Protein AF-A0A7S2C7T0-F1 (afdb_monomer_lite)

Sequence (135 aa):
SAAAEPTRSGKTQEHRYWLLLETERDNLIVTEKLRSGQVAWHENSVDLANYAPHSRAVGSVSCARAGITVGDMKKHRSDHASSSSTSAAECKRYAEEVYSRAWAFASPQWQPGPGEACAPTADTDSGAVSAKAVH

Organism: NCBI:txid327968

Radius of gyration: 23.05 Å; chains: 1; bounding box: 46×61×74 Å

Secondary structure (DSSP, 8-state):
--PPP----------EEEEEEE-TTS-EEEEEE-TTS-EEEEES---GGGTGGGEEEEEEEEHHHHT--HHHHHHHHHHH--SS---HHHHHHHHHHHHHHHHHTTSS--PPPTT----------------PPP-

Foldseek 3Di:
DDDDDDPPPPPPQPEWEWEWEQEPVRKIWIWWQDQQQAIDIDINDDPVVVAPPRYDHPYYAYLHLQVDDPVNVVVLNVVRRDRHGDDPVSRNVSRVVSVCNRVVSSDDDPDVPPPPPPDPPDPDDDDDDDDDDDD

pLDDT: mean 70.82, std 18.43, range [34.25, 92.5]

Structure (mmCIF, N/CA/C/O backbone):
data_AF-A0A7S2C7T0-F1
#
_entry.id   AF-A0A7S2C7T0-F1
#
loop_
_atom_site.group_PDB
_atom_site.id
_atom_site.type_symbol
_atom_site.label_atom_id
_atom_site.label_alt_id
_atom_site.label_comp_id
_atom_site.label_asym_id
_atom_site.label_entity_id
_atom_site.label_seq_id
_atom_site.pdbx_PDB_ins_code
_atom_site.Cartn_x
_atom_site.Cartn_y
_atom_site.Cartn_z
_atom_site.occupancy
_atom_site.B_iso_or_equiv
_atom_site.auth_seq_id
_atom_site.auth_comp_id
_atom_site.auth_asym_id
_atom_site.auth_atom_id
_atom_site.pdbx_PDB_model_num
ATOM 1 N N . SER A 1 1 ? 36.363 -11.486 -41.656 1.00 46.66 1 SER A N 1
ATOM 2 C CA . SER A 1 1 ? 35.901 -11.938 -40.333 1.00 46.66 1 SER A CA 1
ATOM 3 C C . SER A 1 1 ? 36.310 -10.927 -39.285 1.00 46.66 1 SER A C 1
ATOM 5 O O . SER A 1 1 ? 37.497 -10.777 -39.047 1.00 46.66 1 SER A O 1
ATOM 7 N N . ALA A 1 2 ? 35.354 -10.206 -38.707 1.00 43.78 2 ALA A N 1
ATOM 8 C CA . ALA A 1 2 ? 35.550 -9.409 -37.501 1.00 43.78 2 ALA A CA 1
ATOM 9 C 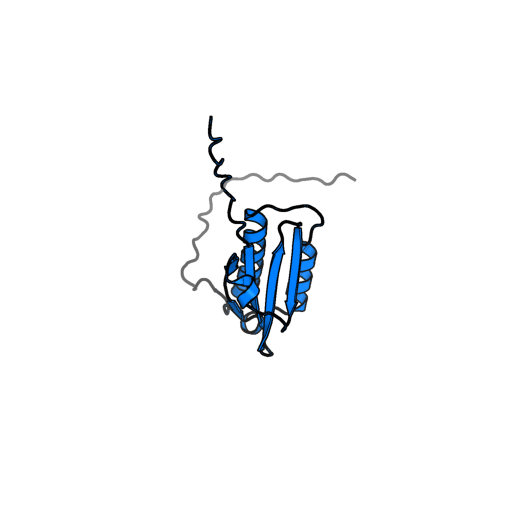C . ALA A 1 2 ? 34.272 -9.582 -36.677 1.00 43.78 2 ALA A C 1
ATOM 11 O O . ALA A 1 2 ? 33.196 -9.169 -37.105 1.00 43.78 2 ALA A O 1
ATOM 12 N N . ALA A 1 3 ? 34.380 -10.335 -35.585 1.00 46.28 3 ALA A N 1
ATOM 13 C CA . ALA A 1 3 ? 33.271 -10.630 -34.694 1.00 46.28 3 ALA A CA 1
ATOM 14 C C . ALA A 1 3 ? 32.948 -9.373 -33.879 1.00 46.28 3 ALA A C 1
ATOM 16 O O . ALA A 1 3 ? 33.820 -8.833 -33.202 1.00 46.28 3 ALA A O 1
ATOM 17 N N . ALA A 1 4 ? 31.707 -8.900 -33.976 1.00 51.59 4 ALA A N 1
ATOM 18 C CA . ALA A 1 4 ? 31.189 -7.861 -33.103 1.00 51.59 4 ALA A CA 1
ATOM 19 C C . ALA A 1 4 ? 31.028 -8.440 -31.691 1.00 51.59 4 ALA A C 1
ATOM 21 O O . ALA A 1 4 ? 30.342 -9.446 -31.500 1.00 51.59 4 ALA A O 1
ATOM 22 N N . GLU A 1 5 ? 31.685 -7.821 -30.714 1.00 54.19 5 GLU A N 1
ATOM 23 C CA . GLU A 1 5 ? 31.534 -8.177 -29.308 1.00 54.19 5 GLU A CA 1
ATOM 24 C C . GLU A 1 5 ? 30.102 -7.890 -28.825 1.00 54.19 5 GLU A C 1
ATOM 26 O O . GLU A 1 5 ? 29.536 -6.842 -29.158 1.00 54.19 5 GLU A O 1
ATOM 31 N N . PRO A 1 6 ? 29.491 -8.779 -28.022 1.00 51.69 6 PRO A N 1
ATOM 32 C CA . PRO A 1 6 ? 28.194 -8.504 -27.433 1.00 51.69 6 PRO A CA 1
ATOM 33 C C . PRO A 1 6 ? 28.355 -7.425 -26.361 1.00 51.69 6 PRO A C 1
ATOM 35 O O . PRO A 1 6 ? 28.936 -7.652 -25.297 1.00 51.69 6 PRO A O 1
ATOM 38 N N . THR A 1 7 ? 27.799 -6.245 -26.624 1.00 50.66 7 THR A N 1
ATOM 39 C CA . THR A 1 7 ? 27.612 -5.209 -25.613 1.00 50.66 7 THR A CA 1
ATOM 40 C C . THR A 1 7 ? 26.797 -5.806 -24.465 1.00 50.66 7 THR A C 1
ATOM 42 O O . THR A 1 7 ? 25.606 -6.097 -24.594 1.00 50.66 7 THR A O 1
ATOM 45 N N . ARG A 1 8 ? 27.440 -6.030 -23.311 1.00 53.72 8 ARG A N 1
ATOM 46 C CA . ARG A 1 8 ? 26.735 -6.313 -22.056 1.00 53.72 8 ARG A CA 1
ATOM 47 C C . ARG A 1 8 ? 25.938 -5.064 -21.691 1.00 53.72 8 ARG A C 1
ATOM 49 O O . ARG A 1 8 ? 26.408 -4.207 -20.952 1.00 53.72 8 ARG A O 1
ATOM 56 N N . SER A 1 9 ? 24.727 -4.960 -22.232 1.00 52.09 9 SER A N 1
ATOM 57 C CA . SER A 1 9 ? 23.692 -4.079 -21.710 1.00 52.09 9 SER A CA 1
ATOM 58 C C . SER A 1 9 ? 23.436 -4.530 -20.275 1.00 52.09 9 SER A C 1
ATOM 60 O O . SER A 1 9 ? 22.816 -5.569 -20.033 1.00 52.09 9 SER A O 1
ATOM 62 N N . GLY A 1 10 ? 24.030 -3.814 -19.320 1.00 48.56 10 GLY A N 1
ATOM 63 C CA . GLY A 1 10 ? 23.766 -3.997 -17.904 1.00 48.56 10 GLY A CA 1
ATOM 64 C C . GLY A 1 10 ? 22.302 -3.674 -17.660 1.00 48.56 10 GLY A C 1
ATOM 65 O O . GLY A 1 10 ? 21.952 -2.518 -17.451 1.00 48.56 10 GLY A O 1
ATOM 66 N N . LYS A 1 11 ? 21.438 -4.689 -17.739 1.00 55.28 11 LYS A N 1
ATOM 67 C CA . LYS A 1 11 ? 20.045 -4.582 -17.321 1.00 55.28 11 LYS A CA 1
ATOM 68 C C . LYS A 1 11 ? 20.083 -4.259 -15.835 1.00 55.28 11 LYS A C 1
ATOM 70 O O . LYS A 1 11 ? 20.401 -5.128 -15.024 1.00 55.28 11 LYS A O 1
ATOM 75 N N . THR A 1 12 ? 19.828 -3.007 -15.477 1.00 56.44 12 THR A N 1
ATOM 76 C CA . THR A 1 12 ? 19.529 -2.648 -14.097 1.00 56.44 12 THR A CA 1
ATOM 77 C C . THR A 1 12 ? 18.315 -3.484 -13.713 1.00 56.44 12 THR A C 1
ATOM 79 O O . THR A 1 12 ? 17.236 -3.311 -14.273 1.00 56.44 12 THR A O 1
ATOM 82 N N . GLN A 1 13 ? 18.503 -4.490 -12.854 1.00 60.31 13 GLN A N 1
ATOM 83 C CA . GLN A 1 13 ? 17.381 -5.293 -12.382 1.00 60.31 13 GLN A CA 1
ATOM 84 C C . GLN A 1 13 ? 16.379 -4.333 -11.744 1.00 60.31 13 GLN A C 1
ATOM 86 O O . GLN A 1 13 ? 16.701 -3.609 -10.802 1.00 60.31 13 GLN A O 1
ATOM 91 N N . GLU A 1 14 ? 15.182 -4.255 -12.314 1.00 65.88 14 GLU A N 1
ATOM 92 C CA . GLU A 1 14 ? 14.150 -3.360 -11.822 1.00 65.88 14 GLU A CA 1
ATOM 93 C C . GLU A 1 14 ? 13.648 -3.886 -10.478 1.00 65.88 14 GLU A C 1
ATOM 95 O O . GLU A 1 14 ? 12.857 -4.822 -10.403 1.00 65.88 14 GLU A O 1
ATOM 100 N N . HIS A 1 15 ? 14.145 -3.291 -9.396 1.00 72.31 15 HIS A N 1
ATOM 101 C CA . HIS A 1 15 ? 13.699 -3.623 -8.050 1.00 72.31 15 HIS A CA 1
ATOM 102 C C . HIS A 1 15 ? 12.256 -3.144 -7.853 1.00 72.31 15 HIS A C 1
ATOM 104 O O . HIS A 1 15 ? 11.995 -1.935 -7.855 1.00 72.31 15 HIS A O 1
ATOM 110 N N . ARG A 1 16 ? 11.336 -4.094 -7.655 1.00 83.50 16 ARG A N 1
ATOM 111 C CA . ARG A 1 16 ? 9.957 -3.836 -7.219 1.00 83.50 16 ARG A CA 1
ATOM 112 C C . ARG A 1 16 ? 9.866 -3.856 -5.695 1.00 83.50 16 ARG A C 1
ATOM 114 O O . ARG A 1 16 ? 10.493 -4.701 -5.059 1.00 83.50 16 ARG A O 1
ATOM 121 N N . TYR A 1 17 ? 9.097 -2.933 -5.125 1.00 87.06 17 TYR A N 1
ATOM 122 C CA . TYR A 1 17 ? 8.880 -2.814 -3.682 1.00 87.06 17 TYR A CA 1
ATOM 123 C C . TYR A 1 17 ? 7.394 -2.958 -3.397 1.00 87.06 17 TYR A C 1
ATOM 125 O O . TYR A 1 17 ? 6.598 -2.155 -3.877 1.00 87.06 17 TYR A O 1
ATOM 133 N N . TRP A 1 18 ? 7.042 -3.960 -2.603 1.00 87.94 18 TRP A N 1
ATOM 134 C CA . TRP A 1 18 ? 5.664 -4.240 -2.215 1.00 87.94 18 TRP A CA 1
ATOM 135 C C . TRP A 1 18 ? 5.593 -4.539 -0.725 1.00 87.94 18 TRP A C 1
ATOM 137 O O . TRP A 1 18 ? 6.598 -4.853 -0.073 1.00 87.94 18 TRP A O 1
ATOM 147 N N . LEU A 1 19 ? 4.379 -4.436 -0.203 1.00 88.56 19 LEU A N 1
ATOM 148 C CA . LEU A 1 19 ? 4.063 -4.750 1.175 1.00 88.56 19 LEU A CA 1
ATOM 149 C C . LEU A 1 19 ? 2.866 -5.692 1.240 1.00 88.56 19 LEU A C 1
ATOM 151 O O . LEU A 1 19 ? 1.895 -5.503 0.504 1.00 88.56 19 LEU A O 1
ATOM 155 N N . LEU A 1 20 ? 2.945 -6.670 2.141 1.00 87.75 20 LEU A N 1
ATOM 156 C CA . LEU A 1 20 ? 1.821 -7.514 2.523 1.00 87.75 20 LEU A CA 1
ATOM 157 C C . LEU A 1 20 ? 1.162 -6.943 3.782 1.00 87.75 20 LEU A C 1
ATOM 159 O O . LEU A 1 20 ? 1.820 -6.740 4.802 1.00 87.75 20 LEU A O 1
ATOM 163 N N . LEU A 1 21 ? -0.135 -6.687 3.708 1.00 87.31 21 LEU A N 1
ATOM 164 C CA . LEU A 1 21 ? -0.963 -6.278 4.832 1.00 87.31 21 LEU A CA 1
ATOM 165 C C . LEU A 1 21 ? -1.913 -7.419 5.169 1.00 87.31 21 LEU A C 1
ATOM 167 O O . LEU A 1 21 ? -2.632 -7.911 4.299 1.00 87.31 21 LEU A O 1
ATOM 171 N N . GLU A 1 22 ? -1.934 -7.804 6.434 1.00 86.69 22 GLU A N 1
ATOM 172 C CA . GLU A 1 22 ? -2.878 -8.778 6.964 1.00 86.69 22 GLU A CA 1
ATOM 173 C C . GLU A 1 22 ? -3.968 -8.038 7.737 1.00 86.69 22 GLU A C 1
ATOM 175 O O . GLU A 1 22 ? -3.694 -7.235 8.629 1.00 86.69 22 GLU A O 1
ATOM 180 N N . THR A 1 23 ? -5.224 -8.253 7.373 1.00 83.94 23 THR A N 1
ATOM 181 C CA . THR A 1 23 ? -6.366 -7.605 8.034 1.00 83.94 23 THR A CA 1
ATOM 182 C C . THR A 1 23 ? -6.926 -8.468 9.165 1.00 83.94 23 THR A C 1
ATOM 184 O O . THR A 1 23 ? -6.645 -9.655 9.243 1.00 83.94 23 THR A O 1
ATOM 187 N N . GLU A 1 24 ? -7.795 -7.895 10.002 1.00 78.75 24 GLU A N 1
ATOM 188 C CA . GLU A 1 24 ? -8.484 -8.581 11.118 1.00 78.75 24 GLU A CA 1
ATOM 189 C C . GLU A 1 24 ? -9.284 -9.829 10.739 1.00 78.75 24 GLU A C 1
ATOM 191 O O . GLU A 1 24 ? -9.623 -10.628 11.604 1.00 78.75 24 GLU A O 1
ATOM 196 N N . ARG A 1 25 ? -9.652 -9.962 9.466 1.00 80.62 25 ARG A N 1
ATOM 197 C CA . ARG A 1 25 ? -10.472 -11.069 8.959 1.00 80.62 25 ARG A CA 1
ATOM 198 C C . ARG A 1 25 ? -9.642 -12.044 8.128 1.00 80.62 25 ARG A C 1
ATOM 200 O O . ARG A 1 25 ? -10.155 -12.568 7.145 1.00 80.62 25 ARG A O 1
ATOM 207 N N . ASP A 1 26 ? -8.352 -12.157 8.438 1.00 79.81 26 ASP A N 1
ATOM 208 C CA . ASP A 1 26 ? -7.370 -12.981 7.725 1.00 79.81 26 ASP A CA 1
ATOM 209 C C . ASP A 1 26 ? -7.275 -12.678 6.215 1.00 79.81 26 ASP A C 1
ATOM 211 O O . ASP A 1 26 ? -6.760 -13.477 5.433 1.00 79.81 26 ASP A O 1
ATOM 215 N N . ASN A 1 27 ? -7.759 -11.507 5.771 1.00 84.62 27 ASN A N 1
ATOM 216 C CA . ASN A 1 27 ? -7.585 -11.095 4.380 1.00 84.62 27 ASN A CA 1
ATOM 217 C C . ASN A 1 27 ? -6.172 -10.574 4.178 1.00 84.62 27 ASN A C 1
ATOM 219 O O . ASN A 1 27 ? -5.688 -9.757 4.969 1.00 84.62 27 ASN A O 1
ATOM 223 N N . LEU A 1 28 ? -5.573 -10.981 3.067 1.00 87.25 28 LEU A N 1
ATOM 224 C CA . LEU A 1 28 ? -4.259 -10.535 2.642 1.00 87.25 28 LEU A CA 1
ATOM 225 C C . LEU A 1 28 ? -4.398 -9.483 1.553 1.00 87.25 28 LEU A C 1
ATOM 227 O O . LEU A 1 28 ? -5.147 -9.654 0.587 1.00 87.25 28 LEU A O 1
ATOM 231 N N . ILE A 1 29 ? -3.645 -8.402 1.700 1.00 89.69 29 ILE A N 1
ATOM 232 C CA . ILE A 1 29 ? -3.596 -7.321 0.728 1.00 89.69 29 ILE A CA 1
ATOM 233 C C . ILE A 1 29 ? -2.147 -7.098 0.336 1.00 89.69 29 ILE A C 1
ATOM 235 O O . ILE A 1 29 ? -1.314 -6.803 1.189 1.00 89.69 29 ILE A O 1
ATOM 239 N N . VAL A 1 30 ? -1.845 -7.192 -0.956 1.00 89.56 30 VAL A N 1
ATOM 240 C CA . VAL A 1 30 ? -0.569 -6.704 -1.488 1.00 89.56 30 VAL A CA 1
ATOM 241 C C . VAL A 1 30 ? -0.770 -5.333 -2.093 1.00 89.56 30 VAL A C 1
ATOM 243 O O . VAL A 1 30 ? -1.671 -5.124 -2.910 1.00 89.56 30 VAL A O 1
ATOM 246 N N . THR A 1 31 ? 0.097 -4.407 -1.698 1.00 91.00 31 THR A N 1
ATOM 247 C CA . THR A 1 31 ? 0.155 -3.071 -2.283 1.00 91.00 31 THR A CA 1
ATOM 248 C C . THR A 1 31 ? 1.569 -2.728 -2.734 1.00 91.00 31 THR A C 1
ATOM 250 O O . THR A 1 31 ? 2.548 -3.019 -2.043 1.00 91.00 31 THR A O 1
ATOM 253 N N . GLU A 1 32 ? 1.679 -2.101 -3.903 1.00 91.12 32 GLU A N 1
ATOM 254 C CA . GLU A 1 32 ? 2.937 -1.591 -4.448 1.00 91.12 32 GLU A CA 1
ATOM 255 C C . GLU A 1 32 ? 2.710 -0.346 -5.298 1.00 91.12 32 GLU A C 1
ATOM 257 O O . GLU A 1 32 ? 1.683 -0.211 -5.962 1.00 91.12 32 GLU A O 1
ATOM 262 N N . LYS A 1 33 ? 3.694 0.554 -5.326 1.00 91.75 33 LYS A N 1
ATOM 263 C CA . LYS A 1 33 ? 3.722 1.650 -6.296 1.00 91.75 33 LYS A CA 1
ATOM 264 C C . LYS A 1 33 ? 4.585 1.238 -7.485 1.00 91.75 33 LYS A C 1
ATOM 266 O O . LYS A 1 33 ? 5.776 0.969 -7.335 1.00 91.75 33 LYS A O 1
ATOM 271 N N . LEU A 1 34 ? 3.977 1.199 -8.664 1.00 89.56 34 LEU A N 1
ATOM 272 C CA . LEU A 1 34 ? 4.602 0.827 -9.928 1.00 89.56 34 LEU A CA 1
ATOM 273 C C . LEU A 1 34 ? 5.441 1.982 -10.485 1.00 89.56 34 LEU A C 1
ATOM 275 O O . LEU A 1 34 ? 5.162 3.148 -10.219 1.00 89.56 34 LEU A O 1
ATOM 279 N N . ARG A 1 35 ? 6.422 1.671 -11.343 1.00 88.06 35 ARG A N 1
ATOM 280 C CA . ARG A 1 35 ? 7.217 2.663 -12.103 1.00 88.06 35 ARG A CA 1
ATOM 281 C C . ARG A 1 35 ? 6.365 3.630 -12.922 1.00 88.06 35 ARG A C 1
ATOM 283 O O . ARG A 1 35 ? 6.808 4.744 -13.172 1.00 88.06 35 ARG A O 1
ATOM 290 N N . SER A 1 36 ? 5.160 3.221 -13.313 1.00 88.19 36 SER A N 1
ATOM 291 C CA . SER A 1 36 ? 4.177 4.066 -13.996 1.00 88.19 36 SER A CA 1
ATOM 292 C C . SER A 1 36 ? 3.557 5.144 -13.098 1.00 88.19 36 SER A C 1
ATOM 294 O O . SER A 1 36 ? 2.784 5.951 -13.597 1.00 88.19 36 SER A O 1
ATOM 296 N N . GLY A 1 37 ? 3.851 5.143 -11.792 1.00 87.75 37 GLY A N 1
ATOM 297 C CA . GLY A 1 37 ? 3.233 6.023 -10.797 1.00 87.75 37 GLY A CA 1
ATOM 298 C C . GLY A 1 37 ? 1.931 5.481 -10.211 1.00 87.75 37 GLY A C 1
ATOM 299 O O . GLY A 1 37 ? 1.495 5.930 -9.148 1.00 87.75 37 GLY A O 1
ATOM 300 N N . GLN A 1 38 ? 1.336 4.480 -10.860 1.00 91.81 38 GLN A N 1
ATOM 301 C CA . GLN A 1 38 ? 0.128 3.820 -10.382 1.00 91.81 38 GLN A CA 1
ATOM 302 C C . GLN A 1 38 ? 0.413 2.996 -9.128 1.00 91.81 38 GLN A C 1
ATOM 304 O O . GLN A 1 38 ? 1.497 2.437 -8.968 1.00 91.81 38 GLN A O 1
ATOM 309 N N . VAL A 1 39 ? -0.585 2.881 -8.256 1.00 92.50 39 VAL A N 1
ATOM 310 C CA . VAL A 1 39 ? -0.506 2.028 -7.068 1.00 92.50 39 VAL A CA 1
ATOM 311 C C . VAL A 1 39 ? -1.379 0.796 -7.282 1.00 92.50 39 VAL A C 1
ATOM 313 O O . VAL A 1 39 ? -2.597 0.912 -7.436 1.00 92.50 39 VAL A O 1
ATOM 316 N N . ALA A 1 40 ? -0.747 -0.373 -7.319 1.00 90.62 40 ALA A N 1
ATOM 317 C CA . ALA A 1 40 ? -1.410 -1.662 -7.425 1.00 90.62 40 ALA A CA 1
ATOM 318 C C . ALA A 1 40 ? -1.938 -2.098 -6.054 1.00 90.62 40 ALA A C 1
ATOM 320 O O . ALA A 1 40 ? -1.306 -1.855 -5.028 1.00 90.62 40 ALA A O 1
ATOM 321 N N . TRP A 1 41 ? -3.113 -2.724 -6.044 1.00 90.81 41 TRP A N 1
ATOM 322 C CA . TRP A 1 41 ? -3.820 -3.124 -4.832 1.00 90.81 41 TRP A CA 1
ATOM 323 C C . TRP A 1 41 ? -4.565 -4.429 -5.092 1.00 90.81 41 TRP A C 1
ATOM 325 O O . TRP A 1 41 ? -5.528 -4.448 -5.862 1.00 90.81 41 TRP A O 1
ATOM 335 N N . HIS A 1 42 ? -4.123 -5.505 -4.449 1.00 89.56 42 HIS A N 1
ATOM 336 C CA . HIS A 1 42 ? -4.641 -6.852 -4.664 1.00 89.56 42 HIS A CA 1
ATOM 337 C C . HIS A 1 42 ? -5.133 -7.438 -3.343 1.00 89.56 42 HIS A C 1
ATOM 339 O O . HIS A 1 42 ? -4.326 -7.730 -2.465 1.00 89.56 42 HIS A O 1
ATOM 345 N N . GLU A 1 43 ? -6.448 -7.613 -3.203 1.00 88.31 43 GLU A N 1
ATOM 346 C CA . GLU A 1 43 ? -7.073 -8.264 -2.043 1.00 88.31 43 GLU A CA 1
ATOM 347 C C . GLU A 1 43 ? -7.294 -9.754 -2.354 1.00 88.31 43 GLU A C 1
ATOM 349 O O . GLU A 1 43 ? -7.818 -10.082 -3.421 1.00 88.31 43 GLU A O 1
ATOM 354 N N . ASN A 1 44 ? -6.898 -10.649 -1.441 1.00 76.50 44 ASN A N 1
ATOM 355 C CA . ASN A 1 44 ? -7.232 -12.088 -1.411 1.00 76.50 44 ASN A CA 1
ATOM 356 C C . ASN A 1 44 ? -6.957 -12.914 -2.683 1.00 76.50 44 ASN A C 1
ATOM 358 O O . ASN A 1 44 ? -7.455 -14.026 -2.824 1.00 76.50 44 ASN A O 1
ATOM 362 N N . SER A 1 45 ? -6.176 -12.386 -3.620 1.00 64.88 45 SER A N 1
ATOM 363 C CA . SER A 1 45 ? -5.952 -12.976 -4.951 1.00 64.88 45 SER A CA 1
ATOM 364 C C . SER A 1 45 ? -4.475 -12.986 -5.337 1.00 64.88 45 SER A C 1
ATOM 366 O O . SER A 1 45 ? -4.113 -13.010 -6.511 1.00 64.88 45 SER A O 1
ATOM 368 N N . VAL A 1 46 ? -3.598 -12.945 -4.339 1.00 62.31 46 VAL A N 1
ATOM 369 C CA . VAL A 1 46 ? -2.166 -12.818 -4.565 1.00 62.31 46 VAL A CA 1
ATOM 370 C C . VAL A 1 46 ? -1.545 -14.199 -4.672 1.00 62.31 46 VAL A C 1
ATOM 372 O O . VAL A 1 46 ? -1.315 -14.886 -3.679 1.00 62.31 46 VAL A O 1
ATOM 375 N N . ASP A 1 47 ? -1.196 -14.564 -5.899 1.00 68.56 47 ASP A N 1
ATOM 376 C CA . ASP A 1 47 ? -0.130 -15.524 -6.131 1.00 68.56 47 ASP A CA 1
ATOM 377 C C . ASP A 1 47 ? 1.210 -14.849 -5.786 1.00 68.56 47 ASP A C 1
ATOM 379 O O . ASP A 1 47 ? 1.828 -14.170 -6.612 1.00 68.56 47 ASP A O 1
ATOM 383 N N . LEU A 1 48 ? 1.633 -14.984 -4.522 1.00 66.12 48 LEU A N 1
ATOM 384 C CA . LEU A 1 48 ? 2.881 -14.409 -3.999 1.00 66.12 48 LEU A CA 1
ATOM 385 C C . LEU A 1 48 ? 4.104 -14.866 -4.815 1.00 66.12 48 LEU A C 1
ATOM 387 O O . LEU A 1 48 ? 5.118 -14.160 -4.853 1.00 66.12 48 LEU A O 1
ATOM 391 N N . ALA A 1 49 ? 4.001 -16.003 -5.514 1.00 64.75 49 ALA A N 1
ATOM 392 C CA . ALA A 1 49 ? 5.059 -16.522 -6.370 1.00 64.75 49 ALA A CA 1
ATOM 393 C C . ALA A 1 49 ? 5.375 -15.585 -7.548 1.00 64.75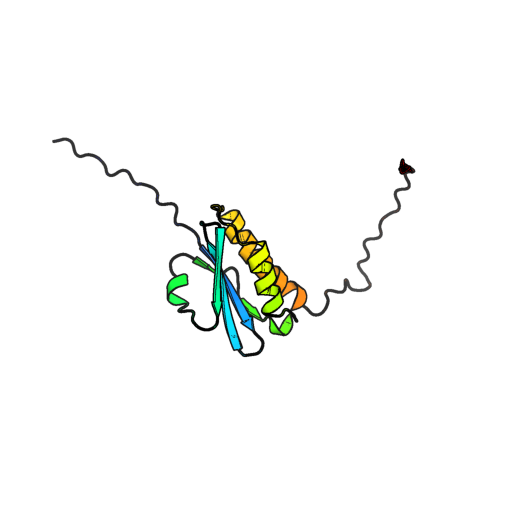 49 ALA A C 1
ATO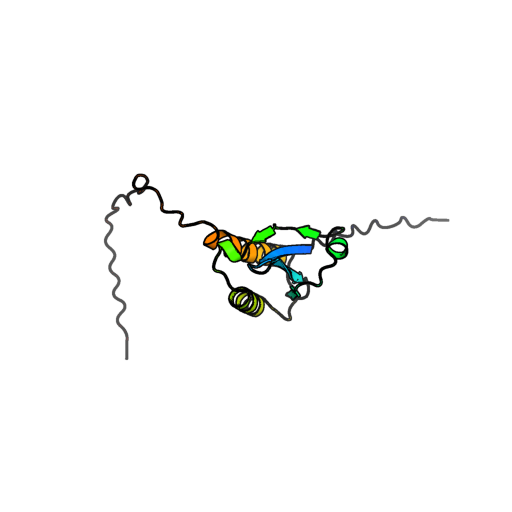M 395 O O . ALA A 1 49 ? 6.531 -15.501 -7.961 1.00 64.75 49 ALA A O 1
ATOM 396 N N . ASN A 1 50 ? 4.400 -14.807 -8.035 1.00 66.69 50 ASN A N 1
ATOM 397 C CA . ASN A 1 50 ? 4.613 -13.846 -9.125 1.00 66.69 50 ASN A CA 1
ATOM 398 C C . ASN A 1 50 ? 5.368 -12.583 -8.685 1.00 66.69 50 ASN A C 1
ATOM 400 O O . ASN A 1 50 ? 5.967 -11.889 -9.514 1.00 66.69 50 ASN A O 1
ATOM 404 N N . TYR A 1 51 ? 5.387 -12.298 -7.382 1.00 65.50 51 TYR A N 1
ATOM 405 C CA . TYR A 1 51 ? 6.131 -11.176 -6.820 1.00 65.50 51 TYR A CA 1
ATOM 406 C C . TYR A 1 51 ? 7.560 -11.596 -6.456 1.00 65.50 51 TYR A C 1
ATOM 408 O O . TYR A 1 51 ? 8.504 -10.880 -6.791 1.00 65.50 51 TYR A O 1
ATOM 416 N N . ALA A 1 52 ? 7.762 -12.776 -5.868 1.00 63.91 52 ALA A N 1
ATOM 417 C CA . ALA A 1 52 ? 9.039 -13.223 -5.296 1.00 63.91 52 ALA A CA 1
ATOM 418 C C . ALA A 1 52 ? 10.317 -13.075 -6.167 1.00 63.91 52 ALA A C 1
ATOM 420 O O . ALA A 1 52 ? 11.329 -12.624 -5.629 1.00 63.91 52 ALA A O 1
ATOM 421 N N . PRO A 1 53 ? 10.347 -13.385 -7.481 1.00 60.16 53 PRO A N 1
ATOM 422 C CA . PRO A 1 53 ? 11.622 -13.487 -8.203 1.00 60.16 53 PRO A CA 1
ATOM 423 C C . PRO A 1 53 ? 12.313 -12.145 -8.510 1.00 60.16 53 PRO A C 1
ATOM 425 O O . PRO A 1 53 ? 13.491 -12.141 -8.854 1.00 60.16 53 PRO A O 1
ATOM 428 N N . HIS A 1 54 ? 11.616 -11.007 -8.400 1.00 63.16 54 HIS A N 1
ATOM 429 C CA . HIS A 1 54 ? 12.155 -9.688 -8.794 1.00 63.16 54 HIS A CA 1
ATOM 430 C C . HIS A 1 54 ? 11.845 -8.570 -7.796 1.00 63.16 54 HIS A C 1
ATOM 432 O O . HIS A 1 54 ? 11.935 -7.383 -8.123 1.00 63.16 54 HIS A O 1
ATOM 438 N N . SER A 1 55 ? 11.422 -8.926 -6.590 1.00 65.81 55 SER A N 1
ATOM 439 C CA . SER A 1 55 ? 10.870 -7.956 -5.664 1.00 65.81 55 SER A CA 1
ATOM 440 C C . SER A 1 55 ? 11.510 -8.032 -4.288 1.00 65.81 55 SER A C 1
ATOM 442 O O . SER A 1 55 ? 11.997 -9.067 -3.842 1.00 65.81 55 SER A O 1
ATOM 444 N N . ARG A 1 56 ? 11.522 -6.887 -3.615 1.00 68.31 56 ARG A N 1
ATOM 445 C CA . ARG A 1 56 ? 11.885 -6.766 -2.213 1.00 68.31 56 ARG A CA 1
ATOM 446 C C . ARG A 1 56 ? 10.599 -6.534 -1.436 1.00 68.31 56 ARG A C 1
ATOM 448 O O . ARG A 1 56 ? 9.994 -5.470 -1.559 1.00 68.31 56 ARG A O 1
ATOM 455 N N . ALA A 1 57 ? 10.195 -7.535 -0.660 1.00 68.81 57 ALA A N 1
ATOM 456 C CA . ALA A 1 57 ? 9.171 -7.347 0.354 1.00 68.81 57 ALA A CA 1
ATOM 457 C C . ALA A 1 57 ? 9.722 -6.383 1.411 1.00 68.81 57 ALA A C 1
ATOM 459 O O . ALA A 1 57 ? 10.799 -6.621 1.960 1.00 68.81 57 ALA A O 1
ATOM 460 N N . VAL A 1 58 ? 9.011 -5.286 1.670 1.00 66.75 58 VAL A N 1
ATOM 461 C CA . VAL A 1 58 ? 9.398 -4.329 2.722 1.00 66.75 58 VAL A CA 1
ATOM 462 C C . VAL A 1 58 ? 8.990 -4.842 4.109 1.00 66.75 58 VAL A C 1
ATOM 464 O O . VAL A 1 58 ? 9.620 -4.492 5.101 1.00 66.75 58 VAL A O 1
ATOM 467 N N . GLY A 1 59 ? 7.998 -5.733 4.178 1.00 72.69 59 GLY A N 1
ATOM 468 C CA . GLY A 1 59 ? 7.562 -6.375 5.414 1.00 72.69 59 GLY A CA 1
ATOM 469 C C . GLY A 1 59 ? 6.192 -7.044 5.296 1.00 72.69 59 GLY A C 1
ATOM 470 O O . GLY A 1 59 ? 5.572 -7.054 4.229 1.00 72.69 59 GLY A O 1
ATOM 471 N N . SER A 1 60 ? 5.734 -7.582 6.425 1.00 74.06 60 SER A N 1
ATOM 472 C CA . SER A 1 60 ? 4.349 -7.988 6.664 1.00 74.06 60 SER A CA 1
ATOM 473 C C . SER A 1 60 ? 3.878 -7.344 7.962 1.00 74.06 60 SER A C 1
ATOM 475 O O . SER A 1 60 ? 4.656 -7.243 8.914 1.00 74.06 60 SER A O 1
ATOM 477 N N . VAL A 1 61 ? 2.634 -6.876 8.004 1.00 76.06 61 VAL A N 1
ATOM 478 C CA . VAL A 1 61 ? 2.082 -6.209 9.186 1.00 76.06 61 VAL A CA 1
ATOM 479 C C . VAL A 1 61 ? 0.581 -6.437 9.298 1.00 76.06 61 VAL A C 1
ATOM 481 O O . VAL A 1 61 ? -0.157 -6.352 8.316 1.00 76.06 61 VAL A O 1
ATOM 484 N N . SER A 1 62 ? 0.141 -6.718 10.526 1.00 77.00 62 SER A N 1
ATOM 485 C CA . SER A 1 62 ? -1.266 -6.904 10.859 1.00 77.00 62 SER A CA 1
ATOM 486 C C . SER A 1 62 ? -1.935 -5.553 11.118 1.00 77.00 62 SER A C 1
ATOM 488 O O . SER A 1 62 ? -1.637 -4.881 12.109 1.00 77.00 62 SER A O 1
ATOM 490 N N . CYS A 1 63 ? -2.867 -5.164 10.249 1.00 73.50 63 CYS A N 1
ATOM 491 C CA . CYS A 1 63 ? -3.697 -3.969 10.407 1.00 73.50 63 CYS A CA 1
ATOM 492 C C . CYS A 1 63 ? -4.604 -4.048 11.646 1.00 73.50 63 CYS A C 1
ATOM 494 O O . CYS A 1 63 ? -4.947 -3.008 12.199 1.00 73.50 63 CYS A O 1
ATOM 496 N N . ALA A 1 64 ? -4.929 -5.261 12.113 1.00 69.12 64 ALA A N 1
ATOM 497 C CA . ALA A 1 64 ? -5.755 -5.508 13.297 1.00 69.12 64 ALA A CA 1
ATOM 498 C C . ALA A 1 64 ? -5.216 -4.837 14.551 1.00 69.12 64 ALA A C 1
ATOM 500 O O . ALA A 1 64 ? -5.914 -4.163 15.301 1.00 69.12 64 ALA A O 1
ATOM 501 N N . ARG A 1 65 ? -3.913 -4.999 14.759 1.00 65.94 65 ARG A N 1
ATOM 502 C CA . ARG A 1 65 ? -3.238 -4.425 15.916 1.00 65.94 65 ARG A CA 1
ATOM 503 C C . ARG A 1 65 ? -3.168 -2.908 15.815 1.00 65.94 65 ARG A C 1
ATOM 505 O O . ARG A 1 65 ? -3.048 -2.247 16.837 1.00 65.94 65 ARG A O 1
ATOM 512 N N . ALA A 1 66 ? -3.238 -2.393 14.589 1.00 68.50 66 ALA A N 1
ATOM 513 C CA . ALA A 1 66 ? -3.036 -1.003 14.251 1.00 68.50 66 ALA A CA 1
ATOM 514 C C . ALA A 1 66 ? -4.293 -0.138 14.329 1.00 68.50 66 ALA A C 1
ATOM 516 O O . ALA A 1 66 ? -4.200 1.069 14.161 1.00 68.50 66 ALA A O 1
ATOM 517 N N . GLY A 1 67 ? -5.487 -0.714 14.479 1.00 73.19 67 GLY A N 1
ATOM 518 C CA . GLY A 1 67 ? -6.726 0.064 14.349 1.00 73.19 67 GLY A CA 1
ATOM 519 C C . GLY A 1 67 ? -6.831 0.835 13.020 1.00 73.19 67 GLY A C 1
ATOM 520 O O . GLY A 1 67 ? -7.604 1.784 12.917 1.00 73.19 67 GLY A O 1
ATOM 521 N N . ILE A 1 68 ? -6.036 0.454 12.011 1.00 79.69 68 ILE A N 1
ATOM 522 C CA . ILE A 1 68 ? -6.055 1.034 10.672 1.00 79.69 68 ILE A CA 1
ATOM 523 C C . ILE A 1 68 ? -7.022 0.213 9.849 1.00 79.69 68 ILE A C 1
ATOM 525 O O . ILE A 1 68 ? -6.867 -1.001 9.693 1.00 79.69 68 ILE A O 1
ATOM 529 N N . THR A 1 69 ? -8.002 0.891 9.267 1.00 85.00 69 THR A N 1
ATOM 530 C CA . THR A 1 69 ? -8.962 0.231 8.400 1.00 85.00 69 THR A CA 1
ATOM 531 C C . THR A 1 69 ? -8.402 0.084 6.987 1.00 85.00 69 THR A C 1
ATOM 533 O O . THR A 1 69 ? -7.564 0.855 6.512 1.00 85.00 69 THR A O 1
ATOM 536 N N . VAL A 1 70 ? -8.949 -0.876 6.241 1.00 84.81 70 VAL A N 1
ATOM 537 C CA . VAL A 1 70 ? -8.735 -0.971 4.788 1.00 84.81 70 VAL A CA 1
ATOM 538 C C . VAL A 1 70 ? -9.118 0.341 4.081 1.00 84.81 70 VAL A C 1
ATOM 540 O O . VAL A 1 70 ? -8.503 0.707 3.079 1.00 84.81 70 VAL A O 1
ATOM 543 N N . GLY A 1 71 ? -10.106 1.072 4.608 1.00 87.12 71 GLY A N 1
ATOM 544 C CA . GLY A 1 71 ? -10.520 2.378 4.094 1.00 87.12 71 GLY A CA 1
ATOM 545 C C . GLY A 1 71 ? -9.414 3.431 4.188 1.00 87.12 71 GLY A C 1
ATOM 546 O O . GLY A 1 71 ? -9.146 4.121 3.203 1.00 87.12 71 GLY A O 1
ATOM 547 N N . ASP A 1 72 ? -8.713 3.498 5.320 1.00 86.56 72 ASP A N 1
ATOM 548 C CA . ASP A 1 72 ? -7.598 4.433 5.529 1.00 86.56 72 ASP A CA 1
ATOM 549 C C . ASP A 1 72 ? -6.451 4.165 4.551 1.00 86.56 72 ASP A C 1
ATOM 551 O O . ASP A 1 72 ? -5.882 5.087 3.958 1.00 86.56 72 ASP A O 1
ATOM 555 N N . MET A 1 73 ? -6.157 2.887 4.307 1.00 87.31 73 MET A N 1
ATOM 556 C CA . MET A 1 73 ? -5.119 2.481 3.360 1.00 87.31 73 MET A CA 1
ATOM 557 C C . MET A 1 73 ? -5.520 2.750 1.904 1.00 87.31 73 MET A C 1
ATOM 559 O O . MET A 1 73 ? -4.682 3.173 1.107 1.00 87.31 73 MET A O 1
ATOM 563 N N . LYS A 1 74 ? -6.804 2.599 1.549 1.00 90.44 74 LYS A N 1
ATOM 564 C CA . LYS A 1 74 ? -7.335 2.989 0.227 1.00 90.44 74 LYS A CA 1
ATOM 565 C C . LYS A 1 74 ? -7.298 4.501 0.004 1.00 90.44 74 LYS A C 1
ATOM 567 O O . LYS A 1 74 ? -7.033 4.946 -1.117 1.00 90.44 74 LYS A O 1
ATOM 572 N N . LYS A 1 75 ? -7.521 5.299 1.050 1.00 90.62 75 LYS A N 1
ATOM 573 C CA . LYS A 1 75 ? -7.340 6.753 0.987 1.00 90.62 75 LYS A CA 1
ATOM 574 C C . LYS A 1 75 ? -5.875 7.097 0.723 1.00 90.62 75 LYS A C 1
ATOM 576 O O . LYS A 1 75 ? -5.581 7.751 -0.270 1.00 90.62 75 LYS A O 1
ATOM 581 N N . HIS A 1 76 ? -4.959 6.535 1.512 1.00 88.88 76 HIS A N 1
ATOM 582 C CA . HIS A 1 76 ? -3.521 6.742 1.326 1.00 88.88 76 HIS A CA 1
ATOM 583 C C . HIS A 1 76 ? -3.028 6.292 -0.061 1.00 88.88 76 HIS A C 1
ATOM 585 O O . HIS A 1 76 ? -2.233 6.979 -0.695 1.00 88.88 76 HIS A O 1
ATOM 591 N N . ARG A 1 77 ? -3.552 5.177 -0.587 1.00 91.44 77 ARG A N 1
ATOM 592 C CA . ARG A 1 77 ? -3.323 4.745 -1.976 1.00 91.44 77 ARG A CA 1
ATOM 593 C C . ARG A 1 77 ? -3.674 5.844 -2.977 1.00 91.44 77 ARG A C 1
ATOM 595 O O . ARG A 1 77 ? -2.912 6.088 -3.906 1.00 91.44 77 ARG A O 1
ATOM 602 N N . SER A 1 78 ? -4.841 6.456 -2.808 1.00 90.69 78 SER A N 1
ATOM 603 C CA . SER A 1 78 ? -5.370 7.459 -3.735 1.00 90.69 78 SER A CA 1
ATOM 604 C C . SER A 1 78 ? -4.524 8.732 -3.723 1.00 90.69 78 SER A C 1
ATOM 606 O O . SER A 1 78 ? -4.249 9.274 -4.787 1.00 90.69 78 SER A O 1
ATOM 608 N N . ASP A 1 79 ? -4.023 9.131 -2.551 1.00 90.25 79 ASP A N 1
ATOM 609 C CA . ASP A 1 79 ? -3.131 10.288 -2.396 1.00 90.25 79 ASP A CA 1
ATOM 610 C C . ASP A 1 79 ? -1.763 10.081 -3.082 1.00 90.25 79 ASP A C 1
ATOM 612 O O . ASP A 1 79 ? -1.113 11.042 -3.486 1.00 90.25 79 ASP A O 1
ATOM 616 N N . HIS A 1 80 ? -1.316 8.827 -3.226 1.00 90.25 80 HIS A N 1
ATOM 617 C CA . HIS A 1 80 ? -0.003 8.480 -3.791 1.00 90.25 80 HIS A CA 1
ATOM 618 C C . HIS A 1 80 ? -0.041 8.005 -5.248 1.00 90.25 80 HIS A C 1
ATOM 620 O O . HIS A 1 80 ? 1.026 7.825 -5.854 1.00 90.25 80 HIS A O 1
ATOM 626 N N . ALA A 1 81 ? -1.234 7.792 -5.806 1.00 90.25 81 ALA A N 1
ATOM 627 C CA . ALA A 1 81 ? -1.416 7.403 -7.195 1.00 90.25 81 ALA A CA 1
ATOM 628 C C . ALA A 1 81 ? -1.140 8.593 -8.123 1.00 90.25 81 ALA A C 1
ATOM 630 O O . ALA A 1 81 ? -1.769 9.642 -8.016 1.00 90.25 81 ALA A O 1
ATOM 631 N N . SER A 1 82 ? -0.216 8.415 -9.067 1.00 88.62 82 SER A N 1
ATOM 632 C CA . SER A 1 82 ? 0.075 9.393 -10.118 1.00 88.62 82 SER A CA 1
ATOM 633 C C . SER A 1 82 ? -0.014 8.751 -11.501 1.00 88.62 82 SER A C 1
ATOM 635 O O . SER A 1 82 ? 0.184 7.547 -11.658 1.00 88.62 82 SER A O 1
ATOM 637 N N . SER A 1 83 ? -0.310 9.557 -12.522 1.00 84.31 83 SER A N 1
ATOM 638 C CA . SER A 1 83 ? -0.247 9.141 -13.932 1.00 84.31 83 SER A CA 1
ATOM 639 C C . SER A 1 83 ? 1.150 9.298 -14.543 1.00 84.31 83 SER A C 1
ATOM 641 O O . SER A 1 83 ? 1.386 8.853 -15.665 1.00 84.31 83 SER A O 1
ATOM 643 N N . SER A 1 84 ? 2.071 9.943 -13.824 1.00 87.00 84 SER A N 1
ATOM 644 C CA . SER A 1 84 ? 3.461 10.139 -14.224 1.00 87.00 84 SER A CA 1
ATOM 645 C C . SER A 1 84 ? 4.366 9.030 -13.700 1.00 87.00 84 SER A C 1
ATOM 647 O O . SER A 1 84 ? 4.173 8.515 -12.597 1.00 87.00 84 SER A O 1
ATOM 649 N N . SER A 1 85 ? 5.411 8.721 -14.472 1.00 88.25 85 SER A N 1
ATOM 650 C CA . SER A 1 85 ? 6.451 7.783 -14.058 1.00 88.25 85 SER A CA 1
ATOM 651 C C . SER A 1 85 ? 7.118 8.213 -12.751 1.00 88.25 85 SER A C 1
ATOM 653 O O . SER A 1 85 ? 7.321 9.403 -12.517 1.00 88.25 85 SER A O 1
ATOM 655 N N . THR A 1 86 ? 7.527 7.242 -11.941 1.00 90.00 86 THR A N 1
ATOM 656 C CA . THR A 1 86 ? 8.101 7.459 -10.609 1.00 90.00 86 THR A CA 1
ATOM 657 C C . THR A 1 86 ? 9.423 6.709 -10.436 1.00 90.00 86 THR A C 1
ATOM 659 O O . THR A 1 86 ? 9.706 5.709 -11.107 1.00 90.00 86 THR A O 1
ATOM 662 N N . SER A 1 87 ? 10.257 7.191 -9.524 1.00 89.31 87 SER A N 1
ATOM 663 C CA . SER A 1 87 ? 11.585 6.646 -9.246 1.00 89.31 87 SER A CA 1
ATOM 664 C C . SER A 1 87 ? 11.561 5.418 -8.324 1.00 89.31 87 SER A C 1
ATOM 666 O O . SER A 1 87 ? 10.578 5.112 -7.651 1.00 89.31 87 SER A O 1
ATOM 668 N N . ALA A 1 88 ? 12.681 4.687 -8.255 1.00 87.12 88 ALA A N 1
ATOM 669 C CA . ALA A 1 88 ? 12.839 3.547 -7.338 1.00 87.12 88 ALA A CA 1
ATOM 670 C C . ALA A 1 88 ? 12.707 3.959 -5.874 1.00 87.12 88 ALA A C 1
ATOM 672 O O . ALA A 1 88 ? 12.126 3.227 -5.076 1.00 87.12 88 ALA A O 1
ATOM 673 N N . ALA A 1 89 ? 13.245 5.136 -5.556 1.00 88.62 89 ALA A N 1
ATOM 674 C CA . ALA A 1 89 ? 13.196 5.711 -4.227 1.00 88.62 89 ALA A CA 1
ATOM 675 C C . ALA A 1 89 ? 11.754 6.019 -3.810 1.00 88.62 89 ALA A C 1
ATOM 677 O O . ALA A 1 89 ? 11.378 5.710 -2.688 1.00 88.62 89 ALA A O 1
ATOM 678 N N . GLU A 1 90 ? 10.928 6.548 -4.713 1.00 89.75 90 GLU A N 1
ATOM 679 C CA . GLU A 1 90 ? 9.513 6.813 -4.435 1.00 89.75 90 GLU A CA 1
ATOM 680 C C . GLU A 1 90 ? 8.690 5.532 -4.271 1.00 89.75 90 GLU A C 1
ATOM 682 O O . GLU A 1 90 ? 7.862 5.462 -3.365 1.00 89.75 90 GLU A O 1
ATOM 687 N N . CYS A 1 91 ? 8.936 4.496 -5.084 1.00 90.50 91 CYS A N 1
ATOM 688 C CA . CYS A 1 91 ? 8.306 3.184 -4.893 1.00 90.50 91 CYS A CA 1
ATOM 689 C C . CYS A 1 91 ? 8.636 2.599 -3.512 1.00 90.50 91 CYS A C 1
ATOM 691 O O . CYS A 1 91 ? 7.750 2.118 -2.806 1.00 90.50 91 CYS A O 1
ATOM 693 N N . LYS A 1 92 ? 9.916 2.665 -3.121 1.00 89.50 92 LYS A N 1
ATOM 694 C CA . LYS A 1 92 ? 10.391 2.210 -1.811 1.00 89.50 92 LYS A CA 1
ATOM 695 C C . LYS A 1 92 ? 9.761 3.023 -0.682 1.00 89.50 92 LYS A C 1
ATOM 697 O O . LYS A 1 92 ? 9.230 2.438 0.254 1.00 89.50 92 LYS A O 1
ATOM 702 N N . ARG A 1 93 ? 9.768 4.353 -0.808 1.00 91.56 93 ARG A N 1
ATOM 703 C CA . ARG A 1 93 ? 9.189 5.282 0.167 1.00 91.56 93 ARG A CA 1
ATOM 704 C C . ARG A 1 93 ? 7.704 5.016 0.380 1.00 91.56 93 ARG A C 1
ATOM 706 O O . ARG A 1 93 ? 7.276 4.960 1.521 1.00 91.56 93 ARG A O 1
ATOM 713 N N . TYR A 1 94 ? 6.944 4.793 -0.693 1.00 92.44 94 TYR A N 1
ATOM 714 C CA . TYR A 1 94 ? 5.539 4.406 -0.585 1.00 92.44 94 TYR A CA 1
ATOM 715 C C . TYR A 1 94 ? 5.376 3.140 0.270 1.00 92.44 94 TYR A C 1
ATOM 717 O O . TYR A 1 94 ? 4.631 3.146 1.243 1.00 92.44 94 TYR A O 1
ATOM 725 N N . ALA A 1 95 ? 6.111 2.069 -0.041 1.00 90.69 95 ALA A N 1
ATOM 726 C CA . ALA A 1 95 ? 6.026 0.828 0.727 1.00 90.69 95 ALA A CA 1
ATOM 727 C C . ALA A 1 95 ? 6.435 1.011 2.206 1.00 90.69 95 ALA A C 1
ATOM 729 O O . ALA A 1 95 ? 5.792 0.452 3.094 1.00 90.69 95 ALA A O 1
ATOM 730 N N . GLU A 1 96 ? 7.455 1.828 2.486 1.00 90.50 96 GLU A N 1
ATOM 731 C CA . GLU A 1 96 ? 7.889 2.165 3.850 1.00 90.50 96 GLU A CA 1
ATOM 732 C C . GLU A 1 96 ? 6.866 3.026 4.608 1.00 90.50 96 GLU A C 1
ATOM 734 O O . GLU A 1 96 ? 6.659 2.810 5.801 1.00 90.50 96 GLU A O 1
ATOM 739 N N . GLU A 1 97 ? 6.192 3.970 3.946 1.00 90.56 97 GLU A N 1
ATOM 740 C CA . GLU A 1 97 ? 5.126 4.792 4.536 1.00 90.56 97 GLU A CA 1
ATOM 741 C C . GLU A 1 97 ? 3.894 3.948 4.875 1.00 90.56 97 GLU A C 1
ATOM 743 O O . GLU A 1 97 ? 3.330 4.090 5.961 1.00 90.56 97 GLU A O 1
ATOM 748 N N . VAL A 1 98 ? 3.513 3.023 3.991 1.00 89.31 98 VAL A N 1
ATOM 749 C CA . VAL A 1 98 ? 2.435 2.058 4.243 1.00 89.31 98 VAL A CA 1
ATOM 750 C C . VA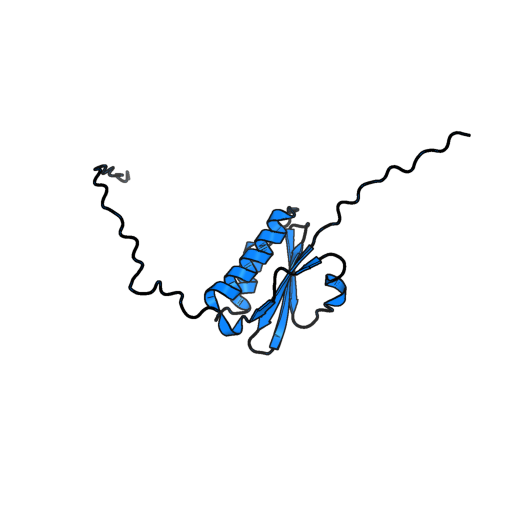L A 1 98 ? 2.795 1.164 5.436 1.00 89.31 98 VAL A C 1
ATOM 752 O O . VAL A 1 98 ? 1.973 0.998 6.339 1.00 89.31 98 VAL A O 1
ATOM 755 N N . TYR A 1 99 ? 4.024 0.636 5.483 1.00 88.19 99 TYR A N 1
ATOM 756 C CA . TYR A 1 99 ? 4.502 -0.177 6.605 1.00 88.19 99 TYR A CA 1
ATOM 757 C C . TYR A 1 99 ? 4.507 0.616 7.909 1.00 88.19 99 TYR A C 1
ATOM 759 O O . TYR A 1 99 ? 3.974 0.157 8.912 1.00 88.19 99 TYR A O 1
ATOM 767 N N . SER A 1 100 ? 5.057 1.830 7.886 1.00 86.8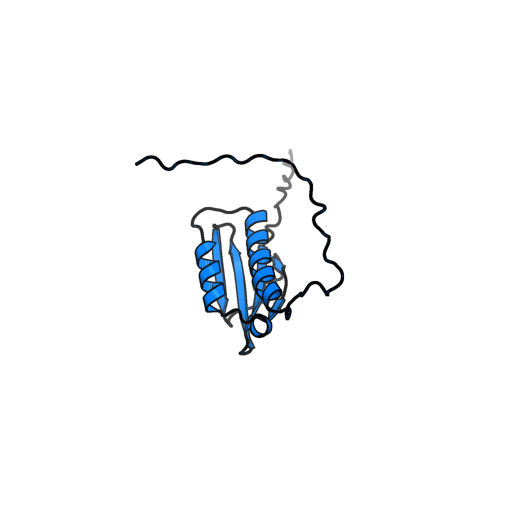8 100 SER A N 1
ATOM 768 C CA . SER A 1 100 ? 5.149 2.696 9.060 1.00 86.88 100 SER A CA 1
ATOM 769 C C . SER A 1 100 ? 3.773 3.071 9.582 1.00 86.88 100 SER A C 1
ATOM 771 O O . SER A 1 100 ? 3.576 3.061 10.787 1.00 86.88 100 SER A O 1
ATOM 773 N N . ARG A 1 101 ? 2.798 3.344 8.707 1.00 84.44 101 ARG A N 1
ATOM 774 C CA . ARG A 1 101 ? 1.406 3.554 9.120 1.00 84.44 101 ARG A CA 1
ATOM 775 C C . ARG A 1 101 ? 0.874 2.302 9.797 1.00 84.44 101 ARG A C 1
ATOM 777 O O . ARG A 1 101 ? 0.509 2.359 10.960 1.00 84.44 101 ARG A O 1
ATOM 784 N N . ALA A 1 102 ? 0.904 1.159 9.125 1.00 82.12 102 ALA A N 1
ATOM 785 C CA . ALA A 1 102 ? 0.392 -0.080 9.701 1.00 82.12 102 ALA A CA 1
ATOM 786 C C . ALA A 1 102 ? 1.123 -0.505 10.994 1.00 82.12 102 ALA A C 1
ATOM 788 O O . ALA A 1 102 ? 0.516 -1.126 11.856 1.00 82.12 102 ALA A O 1
ATOM 789 N N . TRP A 1 103 ? 2.395 -0.142 11.175 1.00 77.81 103 TRP A N 1
ATOM 790 C CA . TRP A 1 103 ? 3.171 -0.454 12.376 1.00 77.81 103 TRP A CA 1
ATOM 791 C C . TRP A 1 103 ? 2.999 0.560 13.515 1.00 77.81 103 TRP A C 1
ATOM 793 O O . TRP A 1 103 ? 2.876 0.168 14.676 1.00 77.81 103 TRP A O 1
ATOM 803 N N . ALA A 1 104 ? 2.995 1.861 13.210 1.00 68.00 104 ALA A N 1
ATOM 804 C CA . ALA A 1 104 ? 2.975 2.940 14.202 1.00 68.00 104 ALA A CA 1
ATOM 805 C C . ALA A 1 104 ? 1.723 2.897 15.073 1.00 68.00 104 ALA A C 1
ATOM 807 O O . ALA A 1 104 ? 1.789 3.228 16.253 1.00 68.00 104 ALA A O 1
ATOM 808 N N . PHE A 1 105 ? 0.605 2.437 14.517 1.00 59.44 105 PHE A N 1
ATOM 809 C CA . PHE A 1 105 ? -0.596 2.232 15.309 1.00 59.44 105 PHE A CA 1
ATOM 810 C C . PHE A 1 105 ? -0.686 0.815 15.905 1.00 59.44 105 PHE A C 1
ATOM 812 O O . PHE A 1 105 ? -1.452 0.608 16.838 1.00 59.44 105 PHE A O 1
ATOM 819 N N . ALA A 1 106 ? 0.084 -0.168 15.402 1.00 56.03 106 ALA A N 1
ATOM 820 C CA . ALA A 1 106 ? 0.120 -1.543 15.935 1.00 56.03 106 ALA A CA 1
ATOM 821 C C . ALA A 1 106 ? 0.903 -1.680 17.245 1.00 56.03 106 ALA A C 1
ATOM 823 O O . ALA A 1 106 ? 0.833 -2.711 17.929 1.00 56.03 106 ALA A O 1
ATOM 824 N N . SER A 1 107 ? 1.669 -0.644 17.579 1.00 50.78 107 SER A N 1
ATOM 825 C CA . SER A 1 107 ? 2.337 -0.517 18.862 1.00 50.78 107 SER A CA 1
ATOM 826 C C . SER A 1 107 ? 1.379 0.170 19.835 1.00 50.78 107 SER A C 1
ATOM 828 O O . SER A 1 107 ? 1.002 1.317 19.587 1.00 50.78 107 SER A O 1
ATOM 830 N N . PRO A 1 108 ? 0.975 -0.485 20.940 1.00 48.47 108 PRO A N 1
ATOM 831 C CA . PRO A 1 108 ? 0.226 0.188 21.983 1.00 48.47 108 PRO A CA 1
ATOM 832 C C . PRO A 1 108 ? 1.161 1.241 22.562 1.00 48.47 108 PRO A C 1
ATOM 834 O O . PRO A 1 108 ? 2.100 0.902 23.268 1.00 48.47 108 PRO A O 1
ATOM 837 N N . GLN A 1 109 ? 0.937 2.495 22.177 1.00 51.22 109 GLN A N 1
ATOM 838 C CA . GLN A 1 109 ? 1.453 3.678 22.840 1.00 51.22 109 GLN A CA 1
ATOM 839 C C . GLN A 1 109 ? 2.928 3.558 23.263 1.00 51.22 109 GLN A C 1
ATOM 841 O O . GLN A 1 109 ? 3.234 3.198 24.400 1.00 51.22 109 GLN A O 1
ATOM 846 N N . TRP A 1 110 ? 3.863 3.949 22.392 1.00 50.09 110 TRP A N 1
ATOM 847 C CA . TRP A 1 110 ? 5.136 4.444 22.916 1.00 50.09 110 TRP A CA 1
ATOM 848 C C . TRP A 1 110 ? 4.824 5.709 23.726 1.00 50.09 110 TRP A C 1
ATOM 850 O O . TRP A 1 110 ? 4.767 6.814 23.194 1.00 50.09 110 TRP A O 1
ATOM 860 N N . GLN A 1 111 ? 4.516 5.528 25.010 1.00 44.53 111 GLN A N 1
ATOM 861 C CA . GLN A 1 111 ? 4.717 6.576 25.987 1.00 44.53 111 GLN A CA 1
ATOM 862 C C . GLN A 1 111 ? 6.229 6.620 26.209 1.00 44.53 111 GLN A C 1
ATOM 864 O O . GLN A 1 111 ? 6.795 5.584 26.578 1.00 44.53 111 GLN A O 1
ATOM 869 N N . PRO A 1 112 ? 6.911 7.762 26.013 1.00 46.72 112 PRO A N 1
ATOM 870 C CA . PRO A 1 112 ? 8.177 7.941 26.701 1.00 46.72 112 PRO A CA 1
ATOM 871 C C . PRO A 1 112 ? 7.890 7.696 28.186 1.00 46.72 112 PRO A C 1
ATOM 873 O O . PRO A 1 112 ? 6.965 8.287 28.750 1.00 46.72 112 PRO A O 1
ATOM 876 N N . GLY A 1 113 ? 8.601 6.748 28.800 1.00 41.44 113 GLY A N 1
ATOM 877 C CA . GLY A 1 113 ? 8.449 6.499 30.228 1.00 41.44 113 GLY A CA 1
ATOM 878 C C . GLY A 1 113 ? 8.646 7.813 30.998 1.00 41.44 113 GLY A C 1
ATOM 879 O O . GLY A 1 113 ? 9.447 8.649 30.563 1.00 41.44 113 GLY A O 1
ATOM 880 N N . PRO A 1 114 ? 7.933 8.037 32.116 1.00 49.09 114 PRO A N 1
ATOM 881 C CA . PRO A 1 114 ? 8.174 9.190 32.975 1.00 49.09 114 PRO A CA 1
ATOM 882 C C . PRO A 1 114 ? 9.595 9.076 33.545 1.00 49.09 114 PRO A C 1
ATOM 884 O O . PRO A 1 114 ? 9.828 8.410 34.547 1.00 49.09 114 PRO A O 1
ATOM 887 N N . GLY A 1 115 ? 10.565 9.654 32.843 1.00 50.88 115 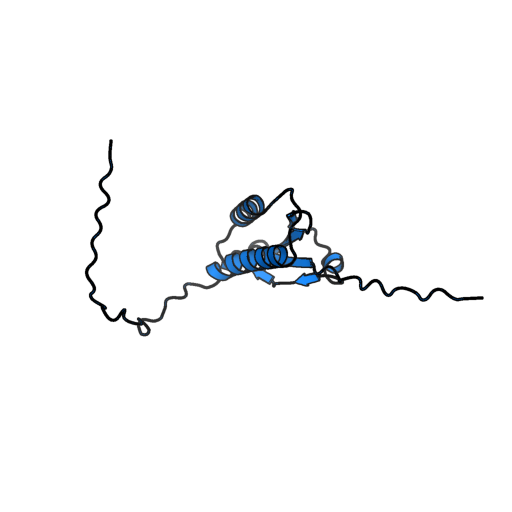GLY A N 1
ATOM 888 C CA . GLY A 1 115 ? 11.984 9.508 33.152 1.00 50.88 115 GLY A CA 1
ATOM 889 C C . GLY A 1 115 ? 12.923 10.048 32.078 1.00 50.88 115 GLY A C 1
ATOM 890 O O . GLY A 1 115 ? 14.039 10.424 32.411 1.00 50.88 115 GLY A O 1
ATOM 891 N N . GLU A 1 116 ? 12.473 10.180 30.828 1.00 46.56 116 GLU A N 1
ATOM 892 C CA . GLU A 1 116 ? 13.302 10.742 29.751 1.00 46.56 116 GLU A CA 1
ATOM 893 C C . GLU A 1 116 ? 12.623 11.951 29.096 1.00 46.56 116 GLU A C 1
ATOM 895 O O . GLU A 1 116 ? 12.477 12.068 27.882 1.00 46.56 116 GLU A O 1
ATOM 900 N N . ALA A 1 117 ? 12.180 12.888 29.936 1.00 43.00 117 ALA A N 1
ATOM 901 C CA . ALA A 1 117 ? 12.029 14.263 29.495 1.00 43.00 117 ALA A CA 1
ATOM 902 C C . ALA A 1 117 ? 13.443 14.830 29.327 1.00 43.00 117 ALA A C 1
ATOM 904 O O . ALA A 1 117 ? 14.076 15.240 30.300 1.00 43.00 117 ALA A O 1
ATOM 905 N N . CYS A 1 118 ? 13.952 14.852 28.094 1.00 44.91 118 CYS A N 1
ATOM 906 C CA . CYS A 1 118 ? 15.029 15.771 27.763 1.00 44.91 118 CYS A CA 1
ATOM 907 C C . CYS A 1 118 ? 14.436 17.174 27.914 1.00 44.91 118 CYS A C 1
ATOM 909 O O . CYS A 1 118 ? 13.684 17.645 27.059 1.00 44.91 118 CYS A O 1
ATOM 911 N N . ALA A 1 119 ? 14.674 17.780 29.076 1.00 45.53 119 ALA A N 1
ATOM 912 C CA . ALA A 1 119 ? 14.258 19.135 29.370 1.00 45.53 119 ALA A CA 1
ATOM 913 C C . ALA A 1 119 ? 14.740 20.052 28.234 1.00 45.53 119 ALA A C 1
ATOM 915 O O . ALA A 1 119 ? 15.926 20.004 27.893 1.00 45.53 119 ALA A O 1
ATOM 916 N N . PRO A 1 120 ? 13.879 20.903 27.651 1.00 47.44 120 PRO A N 1
ATOM 917 C CA . PRO A 1 120 ? 14.383 22.053 26.932 1.00 47.44 120 PRO A CA 1
ATOM 918 C C . PRO A 1 120 ? 15.055 22.935 27.983 1.00 47.44 120 PRO A C 1
ATOM 920 O O . PRO A 1 120 ? 14.386 23.557 28.810 1.00 47.44 120 PRO A O 1
ATOM 923 N N . THR A 1 121 ? 16.389 22.947 28.008 1.00 52.56 121 THR A N 1
ATOM 924 C CA . THR A 1 121 ? 17.103 24.025 28.684 1.00 52.56 121 THR A CA 1
ATOM 925 C C . THR A 1 121 ? 16.629 25.306 28.027 1.00 52.56 121 THR A C 1
ATOM 927 O O . THR A 1 121 ? 16.792 25.484 26.821 1.00 52.56 121 THR A O 1
ATOM 930 N N . ALA A 1 122 ? 15.957 26.133 28.820 1.00 48.25 122 ALA A N 1
ATOM 931 C CA . ALA A 1 122 ? 15.533 27.457 28.433 1.00 48.25 122 ALA A CA 1
ATOM 932 C C . ALA A 1 122 ? 16.751 28.223 27.912 1.00 48.25 122 ALA A C 1
ATOM 934 O O . ALA A 1 122 ? 17.592 28.647 28.701 1.00 48.25 122 ALA A O 1
ATOM 935 N N . ASP A 1 123 ? 16.837 28.394 26.597 1.00 42.50 123 ASP A N 1
ATOM 936 C CA . ASP A 1 123 ? 17.582 29.504 26.037 1.00 42.50 123 ASP A CA 1
ATOM 937 C C . ASP A 1 123 ? 16.577 30.634 25.854 1.00 42.50 123 ASP A C 1
ATOM 939 O O . ASP A 1 123 ? 15.654 30.590 25.037 1.00 42.50 123 ASP A O 1
ATOM 943 N N . THR A 1 124 ? 16.684 31.584 26.772 1.00 54.75 124 THR A N 1
ATOM 944 C CA . THR A 1 124 ? 16.035 32.875 26.658 1.00 54.75 124 THR A CA 1
ATOM 945 C C . THR A 1 124 ? 16.766 33.629 25.560 1.00 54.75 124 THR A C 1
ATOM 947 O O . THR A 1 124 ? 17.836 34.164 25.824 1.00 54.75 124 THR A O 1
ATOM 950 N N . ASP A 1 125 ? 16.173 33.745 24.375 1.00 44.12 125 ASP A N 1
ATOM 951 C CA . ASP A 1 125 ? 16.379 34.960 23.598 1.00 44.12 125 ASP A CA 1
ATOM 952 C C . ASP A 1 125 ? 15.096 35.451 22.939 1.00 44.12 125 ASP A C 1
ATOM 954 O O . ASP A 1 125 ? 14.274 34.723 22.381 1.00 44.12 125 ASP A O 1
ATOM 958 N N . SER A 1 126 ? 14.929 36.744 23.138 1.00 51.50 126 SER A N 1
ATOM 959 C CA . SER A 1 126 ? 13.754 37.558 22.957 1.00 51.50 126 SER A CA 1
ATOM 960 C C . SER A 1 126 ? 13.635 37.967 21.492 1.00 51.50 126 SER A C 1
ATOM 962 O O . SER A 1 126 ? 14.540 38.578 20.935 1.00 51.50 126 SER A O 1
ATOM 964 N N . GLY A 1 127 ? 12.500 37.683 20.856 1.00 38.25 127 GLY A N 1
ATOM 965 C CA . GLY A 1 127 ? 12.303 38.050 19.455 1.00 38.25 127 GLY A CA 1
ATOM 966 C C . GLY A 1 127 ? 10.852 37.993 19.014 1.00 38.25 127 GLY A C 1
ATOM 967 O O . GLY A 1 127 ? 10.504 37.267 18.089 1.00 38.25 127 GLY A O 1
ATOM 968 N N . ALA A 1 128 ? 9.982 38.744 19.688 1.00 42.56 128 ALA A N 1
ATOM 969 C CA . ALA A 1 128 ? 8.618 38.961 19.228 1.00 42.56 128 ALA A CA 1
ATOM 970 C C . ALA A 1 128 ? 8.622 39.704 17.879 1.00 42.56 128 ALA A C 1
ATOM 972 O O . ALA A 1 128 ? 9.062 40.850 17.801 1.00 42.56 128 ALA A O 1
ATOM 973 N N . VAL A 1 129 ? 8.067 39.087 16.834 1.00 38.09 129 VAL A N 1
ATOM 974 C CA . VAL A 1 129 ? 7.647 39.789 15.615 1.00 38.09 129 VAL A CA 1
ATOM 975 C C . VAL A 1 129 ? 6.142 39.618 15.430 1.00 38.09 129 VAL A C 1
ATOM 977 O O . VAL A 1 129 ? 5.640 38.577 15.017 1.00 38.09 129 VAL A O 1
ATOM 980 N N . SER A 1 130 ? 5.410 40.672 15.786 1.00 37.81 130 SER A N 1
ATOM 981 C CA . SER A 1 130 ? 3.985 40.826 15.504 1.00 37.81 130 SER A CA 1
ATOM 982 C C . SER A 1 130 ? 3.752 40.935 13.998 1.00 37.81 130 SER A C 1
ATOM 984 O O . SER A 1 130 ? 4.183 41.903 13.373 1.00 37.81 130 SER A O 1
ATOM 986 N N . ALA A 1 131 ? 2.994 40.002 13.424 1.00 37.78 131 ALA A N 1
ATOM 987 C CA . ALA A 1 131 ? 2.383 40.177 12.112 1.00 37.78 131 ALA A CA 1
ATOM 988 C C . ALA A 1 131 ? 1.005 40.834 12.290 1.00 37.78 131 ALA A C 1
ATOM 990 O O . ALA A 1 131 ? 0.060 40.214 12.779 1.00 37.78 131 ALA A O 1
ATOM 991 N N . LYS A 1 132 ? 0.891 42.114 11.918 1.00 34.25 132 LYS A N 1
ATOM 992 C CA . LYS A 1 132 ? -0.404 42.779 11.737 1.00 34.25 132 LYS A CA 1
ATOM 993 C C . LYS A 1 132 ? -1.039 42.290 10.435 1.00 34.25 132 LYS A C 1
ATOM 995 O O . LYS A 1 132 ? -0.418 42.377 9.380 1.00 34.25 132 LYS A O 1
ATOM 1000 N N . ALA A 1 133 ? -2.288 41.840 10.515 1.00 35.03 133 ALA A N 1
ATOM 1001 C CA . ALA A 1 133 ? -3.154 41.676 9.356 1.00 35.03 133 ALA A CA 1
ATOM 1002 C C . ALA A 1 133 ? -3.560 43.061 8.820 1.00 35.03 133 ALA A C 1
ATOM 1004 O O . ALA A 1 133 ? -4.008 43.917 9.585 1.00 35.03 133 ALA A O 1
ATOM 1005 N N . VAL A 1 134 ? -3.383 43.272 7.517 1.00 40.69 134 VAL A N 1
ATOM 1006 C CA . VAL A 1 134 ? -3.952 44.398 6.766 1.00 40.69 134 VAL A CA 1
ATOM 1007 C C . VAL A 1 134 ? -5.279 43.927 6.172 1.00 40.69 134 VAL A C 1
ATOM 1009 O O . VAL A 1 134 ? -5.338 42.841 5.596 1.00 40.69 134 VAL A O 1
ATOM 1012 N N . HIS A 1 135 ? -6.322 44.733 6.369 1.00 42.09 135 HIS A N 1
ATOM 1013 C CA . HIS A 1 135 ? -7.581 44.696 5.624 1.00 42.09 135 HIS A CA 1
ATOM 1014 C C . HIS A 1 135 ? -7.532 45.794 4.562 1.00 42.09 135 HIS A C 1
ATOM 1016 O O . HIS A 1 135 ? -6.972 46.869 4.890 1.00 42.09 135 HIS A O 1
#